Protein AF-A0A961S2B9-F1 (afdb_monomer)

Secondary structure (DSSP, 8-state):
---BBTTSPBPPTTHHHHHHHHHTTSS-HHHHHHHHHHTTB-HHHHHHHTTPPPPPP-----------

Foldseek 3Di:
DFFAFPVRHTDDPCLLVVLVCCLVVVDPLVVQQVVCVVSRHDLVRSCVSNVHDRPDPPPPPPPPDDDD

Nearest PDB structures (foldseek):
  2xf5-assembly1_A  TM=6.351E-01  e=1.753E+00  Bacillus phage SPP1
  2xf7-assembly1_B  TM=6.212E-01  e=3.773E+00  Bacillus phage SPP1
  8jnt-assembly1_A  TM=6.135E-01  e=5.730E+00  Phytophthora capsici
  5y0o-assembly1_B  TM=5.480E-01  e=7.062E+00  Bacillus subtilis

Sequence (68 aa):
MKFLKKNGNPMPKFFGELAGEAKSGKMDRREFLAMASAFGASAATAYSMIDMTLPTPAFAQEGKKGGV

pLDDT: mean 83.77, std 12.99, range [49.75, 94.75]

Solvent-accessible surface area (backbone atoms only — not comparable to full-atom values): 4243 Å² total; per-residue (Å²): 134,90,57,43,22,70,84,70,46,74,52,69,72,66,56,58,56,53,24,50,34,33,65,72,65,79,34,57,62,68,58,52,47,50,54,34,44,76,71,36,30,35,70,73,44,41,27,57,61,48,77,42,80,74,77,75,81,79,73,76,72,78,75,78,88,80,77,136

Radius of gyration: 15.97 Å; Cα contacts (8 Å, |Δi|>4): 59; chains: 1; bounding box: 40×18×51 Å

Mean predicted aligned error: 8.07 Å

Structure (mmCIF, N/CA/C/O backbone):
data_AF-A0A961S2B9-F1
#
_entry.id   AF-A0A961S2B9-F1
#
loop_
_atom_site.group_PDB
_atom_site.id
_atom_site.type_symbol
_atom_site.label_atom_id
_atom_site.label_alt_id
_atom_site.label_comp_id
_atom_site.label_asym_id
_atom_site.label_entity_id
_atom_site.label_seq_id
_atom_site.pdbx_PDB_ins_code
_atom_site.Cartn_x
_atom_site.Cartn_y
_atom_site.Cartn_z
_atom_site.occupancy
_atom_site.B_iso_or_equiv
_atom_site.auth_seq_id
_atom_site.auth_comp_id
_atom_site.auth_asym_id
_atom_site.auth_atom_id
_atom_site.pdbx_PDB_model_num
ATOM 1 N N . MET A 1 1 ? -3.995 7.022 -10.054 1.00 62.91 1 MET A N 1
ATOM 2 C CA . MET A 1 1 ? -2.539 6.818 -10.247 1.00 62.91 1 MET A CA 1
ATOM 3 C C . MET A 1 1 ? -2.279 5.380 -10.677 1.00 62.91 1 MET A C 1
ATOM 5 O O . MET A 1 1 ? -3.010 4.499 -10.239 1.00 62.91 1 MET A O 1
ATOM 9 N N . LYS A 1 2 ? -1.289 5.130 -11.544 1.00 76.62 2 LYS A N 1
ATOM 10 C CA . LYS A 1 2 ? -0.898 3.767 -11.941 1.00 76.62 2 LYS A CA 1
ATOM 11 C C . LYS A 1 2 ? 0.239 3.305 -11.035 1.00 76.62 2 LYS A C 1
ATOM 13 O O . LYS A 1 2 ? 1.364 3.767 -11.183 1.00 76.62 2 LYS A O 1
ATOM 18 N N . PHE A 1 3 ? -0.063 2.420 -10.093 1.00 86.19 3 PHE A N 1
ATOM 19 C CA . PHE A 1 3 ? 0.955 1.834 -9.231 1.00 86.19 3 PHE A CA 1
ATOM 20 C C . PHE A 1 3 ? 1.711 0.728 -9.963 1.00 86.19 3 PHE A C 1
ATOM 22 O O . PHE A 1 3 ? 1.120 -0.049 -10.719 1.00 86.19 3 PHE A O 1
ATOM 29 N N . LEU A 1 4 ? 3.018 0.660 -9.731 1.00 89.50 4 LEU A N 1
ATOM 30 C CA . LEU A 1 4 ? 3.901 -0.325 -10.339 1.00 89.50 4 LEU A CA 1
ATOM 31 C C . LEU A 1 4 ? 4.480 -1.252 -9.269 1.00 89.50 4 LEU A C 1
ATOM 33 O O . LEU A 1 4 ? 4.764 -0.847 -8.137 1.00 89.50 4 LEU A O 1
ATOM 37 N N . LYS A 1 5 ? 4.672 -2.505 -9.664 1.00 90.25 5 LYS A N 1
ATOM 38 C CA . LYS A 1 5 ? 5.468 -3.496 -8.946 1.00 90.25 5 LYS A CA 1
ATOM 39 C C . LYS A 1 5 ? 6.939 -3.085 -8.960 1.00 90.25 5 LYS A C 1
ATOM 41 O O . LYS A 1 5 ? 7.370 -2.283 -9.789 1.00 90.25 5 LYS A O 1
ATOM 46 N N . LYS A 1 6 ? 7.743 -3.718 -8.108 1.00 88.44 6 LYS A N 1
ATOM 47 C CA . LYS A 1 6 ? 9.203 -3.546 -8.061 1.00 88.44 6 LYS A CA 1
ATOM 48 C C . LYS A 1 6 ? 9.881 -3.799 -9.418 1.00 88.44 6 LYS A C 1
ATOM 50 O O . LYS A 1 6 ? 10.910 -3.206 -9.699 1.00 88.44 6 LYS A O 1
ATOM 55 N N . ASN A 1 7 ? 9.301 -4.650 -10.264 1.00 88.56 7 ASN A N 1
ATOM 56 C CA . ASN A 1 7 ? 9.812 -4.962 -11.603 1.00 88.56 7 ASN A CA 1
ATOM 57 C C . ASN A 1 7 ? 9.284 -4.036 -12.719 1.00 88.56 7 ASN A C 1
ATOM 59 O O . ASN A 1 7 ? 9.404 -4.379 -13.890 1.00 88.56 7 ASN A O 1
ATOM 63 N N . GLY A 1 8 ? 8.651 -2.906 -12.385 1.00 86.81 8 GLY A N 1
ATOM 64 C CA . GLY A 1 8 ? 8.149 -1.926 -13.359 1.00 86.81 8 GLY A CA 1
ATOM 65 C C . GLY A 1 8 ? 6.824 -2.299 -14.033 1.00 86.81 8 GLY A C 1
ATOM 66 O O . GLY A 1 8 ? 6.204 -1.463 -14.687 1.00 86.81 8 GLY A O 1
ATOM 67 N N . ASN A 1 9 ? 6.333 -3.523 -13.835 1.00 91.25 9 ASN A N 1
ATOM 68 C CA . ASN A 1 9 ? 5.029 -3.937 -14.342 1.00 91.25 9 ASN A CA 1
ATOM 69 C C . ASN A 1 9 ? 3.887 -3.299 -13.535 1.00 91.25 9 ASN A C 1
ATO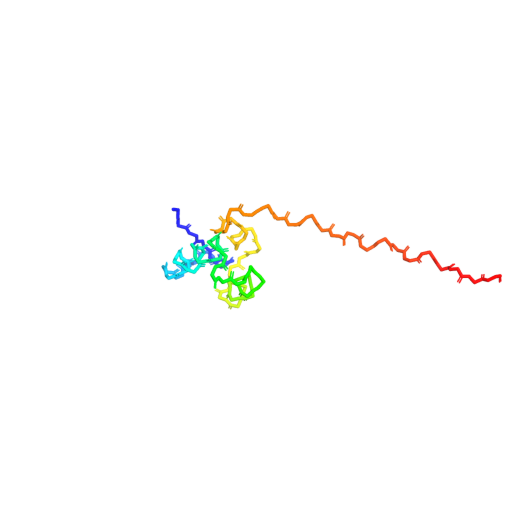M 71 O O . ASN A 1 9 ? 4.030 -3.081 -12.330 1.00 91.25 9 ASN A O 1
ATOM 75 N N . PRO A 1 10 ? 2.717 -3.057 -14.148 1.00 90.69 10 PRO A N 1
ATOM 76 C CA . PRO A 1 10 ? 1.564 -2.525 -13.432 1.00 90.69 10 PRO A CA 1
ATOM 77 C C . PRO A 1 10 ? 1.094 -3.449 -12.307 1.00 90.69 10 PRO A C 1
ATOM 79 O O . PRO A 1 10 ? 1.099 -4.678 -12.445 1.00 90.69 10 PRO A O 1
ATOM 82 N N . MET A 1 11 ? 0.651 -2.838 -11.210 1.00 91.75 11 MET A N 1
ATOM 83 C CA . MET A 1 11 ? -0.117 -3.523 -10.177 1.00 91.75 11 MET A CA 1
ATOM 84 C C . MET A 1 11 ? -1.516 -3.879 -10.702 1.00 91.75 11 MET A C 1
ATOM 86 O O . MET A 1 11 ? -2.088 -3.109 -11.482 1.00 91.75 11 MET A O 1
ATOM 90 N N . PRO A 1 12 ? -2.085 -5.026 -10.291 1.00 91.56 12 PRO A N 1
ATOM 91 C CA . PRO A 1 12 ? -3.455 -5.381 -10.643 1.00 91.56 12 PRO A CA 1
ATOM 92 C C . PRO A 1 12 ? -4.461 -4.317 -10.187 1.00 91.56 12 PRO A C 1
ATOM 94 O O . PRO A 1 12 ? -4.313 -3.731 -9.117 1.00 91.56 12 PRO A O 1
ATOM 97 N N . LYS A 1 13 ? -5.512 -4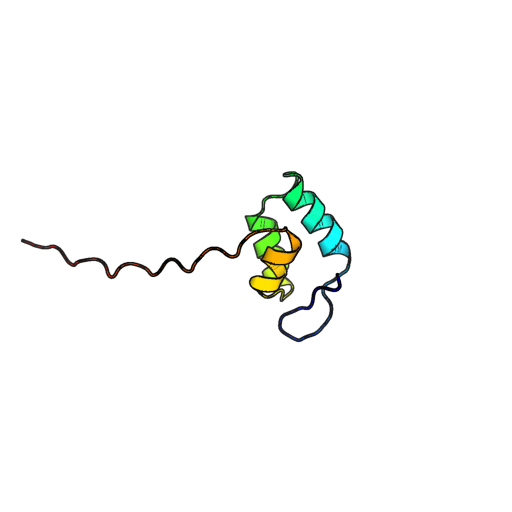.088 -10.984 1.00 90.38 13 LYS A N 1
ATOM 98 C CA . LYS A 1 13 ? -6.491 -3.013 -10.735 1.00 90.38 13 LYS A CA 1
ATOM 99 C C . LYS A 1 13 ? -7.260 -3.178 -9.417 1.00 90.38 13 LYS A C 1
ATOM 101 O O . LYS A 1 13 ? -7.532 -2.174 -8.768 1.00 90.38 13 LYS A O 1
ATOM 106 N N . PHE A 1 14 ? -7.538 -4.416 -8.998 1.00 90.38 14 PHE A N 1
ATOM 107 C CA . PHE A 1 14 ? -8.279 -4.711 -7.762 1.00 90.38 14 PHE A CA 1
ATOM 108 C C . PHE A 1 14 ? -7.559 -4.228 -6.490 1.00 90.38 14 PHE A C 1
ATOM 110 O O . PHE A 1 14 ? -8.200 -3.994 -5.472 1.00 90.38 14 PHE A O 1
ATOM 117 N N . PHE A 1 15 ? -6.238 -3.991 -6.540 1.00 92.06 15 PHE A N 1
ATOM 118 C CA . PHE A 1 15 ? -5.522 -3.384 -5.412 1.00 92.06 15 PHE A CA 1
ATOM 119 C C . PHE A 1 15 ? -5.993 -1.960 -5.102 1.00 92.06 15 PHE A C 1
ATOM 121 O O . PHE A 1 15 ? -5.791 -1.501 -3.984 1.00 92.06 15 PHE A O 1
ATOM 128 N N . GLY A 1 16 ? -6.627 -1.264 -6.052 1.00 91.12 16 GLY A N 1
ATOM 129 C CA . GLY A 1 16 ? -7.269 0.022 -5.779 1.00 91.12 16 GLY A CA 1
ATOM 130 C C . GLY A 1 16 ? -8.472 -0.111 -4.842 1.00 91.12 16 GLY A C 1
ATOM 131 O O . GLY A 1 16 ? -8.618 0.696 -3.929 1.00 91.12 16 GLY A O 1
ATOM 132 N N . GLU A 1 17 ? -9.287 -1.150 -5.030 1.00 92.38 17 GLU A N 1
ATOM 133 C CA . GLU A 1 17 ? -10.438 -1.448 -4.167 1.00 92.38 17 GLU A CA 1
ATOM 134 C C . GLU A 1 17 ? -9.967 -1.913 -2.787 1.00 92.38 17 GLU A C 1
ATOM 136 O O . GLU A 1 17 ? -10.367 -1.326 -1.784 1.00 92.38 17 GLU A O 1
ATOM 141 N N . LEU A 1 18 ? -9.013 -2.852 -2.735 1.00 93.19 18 LEU A N 1
ATOM 142 C CA . LEU A 1 18 ? -8.408 -3.311 -1.476 1.00 93.19 18 LEU A CA 1
ATOM 143 C C . LEU A 1 18 ? -7.741 -2.173 -0.694 1.00 93.19 18 LEU A C 1
ATOM 145 O O . LEU A 1 18 ? -7.831 -2.115 0.529 1.00 93.19 18 LEU A O 1
ATOM 149 N N . ALA A 1 19 ? -7.083 -1.238 -1.385 1.00 93.12 19 ALA A N 1
ATOM 150 C CA . ALA A 1 19 ? -6.519 -0.063 -0.734 1.00 93.12 19 ALA A CA 1
ATOM 151 C C . ALA A 1 19 ? -7.618 0.835 -0.145 1.00 93.12 19 ALA A C 1
ATOM 153 O O . ALA A 1 19 ? -7.441 1.385 0.941 1.00 93.12 19 ALA A O 1
ATOM 154 N N . GLY A 1 20 ? -8.760 0.963 -0.826 1.00 92.88 20 GLY A N 1
ATOM 155 C CA . GLY A 1 20 ? -9.944 1.642 -0.297 1.00 92.88 20 GLY A CA 1
ATOM 156 C C . GLY A 1 20 ? -10.507 0.951 0.947 1.00 92.88 20 GLY A C 1
ATOM 157 O O . GLY A 1 20 ? -10.801 1.617 1.939 1.00 92.88 20 GLY A O 1
ATOM 158 N N . GLU A 1 21 ? -10.583 -0.379 0.939 1.00 93.69 21 GLU A N 1
ATOM 159 C CA . GLU A 1 21 ? -11.012 -1.170 2.097 1.00 93.69 21 GLU A CA 1
ATOM 160 C C . GLU A 1 21 ? -10.071 -0.988 3.290 1.00 93.69 21 GLU A C 1
ATOM 162 O O . GLU A 1 21 ? -10.542 -0.695 4.393 1.00 93.69 21 GLU A O 1
ATOM 167 N N . ALA A 1 22 ? -8.757 -1.045 3.057 1.00 93.44 22 ALA A N 1
ATOM 168 C CA . ALA A 1 22 ? -7.738 -0.822 4.080 1.00 93.44 22 ALA A CA 1
ATOM 169 C C . ALA A 1 22 ? -7.781 0.604 4.658 1.00 93.44 22 ALA A C 1
ATOM 171 O O . ALA A 1 22 ? -7.625 0.787 5.865 1.00 93.44 22 ALA A O 1
ATOM 172 N N . LYS A 1 23 ? -8.048 1.620 3.824 1.00 90.69 23 LYS A N 1
ATOM 173 C CA . LYS A 1 23 ? -8.266 3.009 4.274 1.00 90.69 23 LYS A CA 1
ATOM 174 C C . LYS A 1 23 ? -9.546 3.158 5.095 1.00 90.69 23 LYS A C 1
ATOM 176 O O . LYS A 1 23 ? -9.560 3.888 6.079 1.00 90.69 23 LYS A O 1
ATOM 181 N N . SER A 1 24 ? -10.614 2.465 4.701 1.00 92.88 24 SER A N 1
ATOM 182 C CA . SER A 1 24 ? -11.909 2.498 5.396 1.00 92.88 24 SER A CA 1
ATOM 183 C C . SER A 1 24 ? -11.949 1.661 6.683 1.00 92.88 24 SER A C 1
ATOM 185 O O . SER A 1 24 ? -12.967 1.658 7.370 1.00 92.88 24 SER A O 1
ATOM 187 N N . GLY A 1 25 ? -10.867 0.940 7.001 1.00 90.25 25 GLY A N 1
ATOM 188 C CA . GLY A 1 25 ? -10.779 0.062 8.170 1.00 90.25 25 GLY A CA 1
ATOM 189 C C . GLY A 1 25 ? -11.527 -1.267 8.030 1.00 90.25 25 GLY A C 1
ATOM 190 O O . GLY A 1 25 ? -11.661 -1.985 9.013 1.00 90.25 25 GLY A O 1
ATOM 191 N N . LYS A 1 26 ? -12.011 -1.608 6.829 1.00 92.81 26 LYS A N 1
ATOM 192 C CA . LYS A 1 26 ? -12.649 -2.906 6.537 1.00 92.81 26 LYS A CA 1
ATOM 193 C C . LYS A 1 26 ? -11.638 -4.036 6.348 1.00 92.81 26 LYS A C 1
ATOM 195 O O . LYS A 1 26 ? -11.992 -5.197 6.500 1.00 92.81 26 LYS A O 1
ATOM 200 N N . MET A 1 27 ? -10.404 -3.679 6.004 1.00 91.88 27 MET A N 1
ATOM 201 C CA . MET A 1 27 ? -9.277 -4.588 5.848 1.00 91.88 27 MET A CA 1
ATOM 202 C C . MET A 1 27 ? -8.142 -4.132 6.758 1.00 91.88 27 MET A C 1
ATOM 204 O O . MET A 1 27 ? -7.866 -2.931 6.864 1.00 91.88 27 MET A O 1
ATOM 208 N N . ASP A 1 28 ? -7.444 -5.081 7.376 1.00 92.62 28 ASP A N 1
ATOM 209 C CA . ASP A 1 28 ? -6.300 -4.746 8.204 1.00 92.62 28 ASP A CA 1
ATOM 210 C C . ASP A 1 28 ? -5.119 -4.263 7.357 1.00 92.62 28 ASP A C 1
ATOM 212 O O . ASP A 1 28 ? -4.729 -4.844 6.341 1.00 92.62 28 ASP A O 1
ATOM 216 N N . ARG A 1 29 ? -4.471 -3.192 7.818 1.00 91.31 29 ARG A N 1
ATOM 217 C CA . ARG A 1 29 ? -3.354 -2.563 7.092 1.00 91.31 29 ARG A CA 1
ATOM 218 C C . ARG A 1 29 ? -2.196 -3.527 6.868 1.00 91.31 29 ARG A C 1
ATOM 220 O O . ARG A 1 29 ? -1.562 -3.510 5.819 1.00 91.31 29 ARG A O 1
ATOM 227 N N . ARG A 1 30 ? -1.912 -4.368 7.863 1.00 91.50 30 ARG A N 1
ATOM 228 C CA . ARG A 1 30 ? -0.841 -5.371 7.789 1.00 91.50 30 ARG A CA 1
ATOM 229 C C . ARG A 1 30 ? -1.151 -6.443 6.753 1.00 91.50 30 ARG A C 1
ATOM 231 O O . ARG A 1 30 ? -0.245 -6.845 6.030 1.00 91.50 30 ARG A O 1
ATOM 238 N N . GLU A 1 31 ? -2.410 -6.854 6.652 1.00 93.06 31 GLU A N 1
ATOM 239 C CA . GLU A 1 31 ? -2.861 -7.824 5.655 1.00 93.06 31 GLU A CA 1
ATOM 240 C C . GLU A 1 31 ? -2.729 -7.247 4.248 1.00 93.06 31 GLU A C 1
ATOM 242 O O . GLU A 1 31 ? -2.148 -7.887 3.370 1.00 93.06 31 GLU A O 1
ATOM 247 N N . PHE A 1 32 ? -3.153 -5.995 4.054 1.00 94.75 32 PHE A N 1
ATOM 248 C CA . PHE A 1 32 ? -2.980 -5.300 2.782 1.00 94.75 32 PHE A CA 1
ATOM 249 C C . PHE A 1 32 ? -1.505 -5.218 2.383 1.00 94.75 32 PHE A C 1
ATOM 251 O O . PHE A 1 32 ? -1.140 -5.557 1.257 1.00 94.75 32 PHE A O 1
ATOM 258 N N . LEU A 1 33 ? -0.637 -4.800 3.309 1.00 92.75 33 LEU A N 1
ATOM 259 C CA . LEU A 1 33 ? 0.798 -4.680 3.054 1.00 92.75 33 LEU A CA 1
ATOM 260 C C . LEU A 1 33 ? 1.441 -6.039 2.748 1.00 92.75 33 LEU A C 1
ATOM 262 O O . LEU A 1 33 ? 2.298 -6.115 1.865 1.00 92.75 33 LEU A O 1
ATOM 266 N N . ALA A 1 34 ? 1.024 -7.109 3.430 1.00 94.00 34 ALA A N 1
ATOM 267 C CA . ALA A 1 34 ? 1.502 -8.462 3.167 1.00 94.00 34 ALA A CA 1
ATOM 268 C C . ALA A 1 34 ? 1.079 -8.940 1.770 1.00 94.00 34 ALA A C 1
ATOM 270 O O . ALA A 1 34 ? 1.923 -9.395 0.995 1.00 94.00 34 ALA A O 1
ATOM 271 N N . MET A 1 35 ? -0.193 -8.755 1.406 1.00 93.88 35 MET A N 1
ATOM 272 C CA . MET A 1 35 ? -0.703 -9.085 0.072 1.00 93.88 35 MET A CA 1
ATOM 273 C C . MET A 1 35 ? -0.018 -8.265 -1.023 1.00 93.88 35 MET A C 1
ATOM 275 O O . MET A 1 35 ? 0.432 -8.820 -2.025 1.00 93.88 35 MET A O 1
ATOM 279 N N . ALA A 1 36 ? 0.116 -6.953 -0.834 1.00 93.12 36 ALA A N 1
ATOM 280 C CA . ALA A 1 36 ? 0.805 -6.079 -1.776 1.00 93.12 36 ALA A CA 1
ATOM 281 C C . ALA A 1 36 ? 2.261 -6.526 -1.974 1.00 93.12 36 ALA A C 1
ATOM 283 O O . ALA A 1 36 ? 2.730 -6.617 -3.111 1.00 93.12 36 ALA A O 1
ATOM 284 N N . SER A 1 37 ? 2.953 -6.879 -0.887 1.00 91.19 37 SER A N 1
ATOM 285 C CA . SER A 1 37 ? 4.331 -7.380 -0.930 1.00 91.19 37 SER A CA 1
ATOM 286 C C . SER A 1 37 ? 4.437 -8.716 -1.669 1.00 91.19 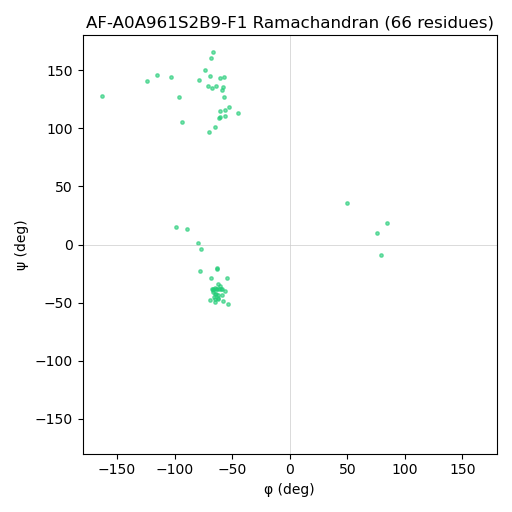37 SER A C 1
ATOM 288 O O . SER A 1 37 ? 5.318 -8.870 -2.515 1.00 91.19 37 SER A O 1
ATOM 290 N N . ALA A 1 38 ? 3.510 -9.650 -1.427 1.00 93.38 38 ALA A N 1
ATOM 291 C CA . ALA A 1 38 ? 3.449 -10.931 -2.134 1.00 93.38 38 ALA A CA 1
ATOM 292 C C . ALA A 1 38 ? 3.239 -10.752 -3.649 1.00 93.38 38 ALA A C 1
ATOM 294 O O . ALA A 1 38 ? 3.826 -11.471 -4.455 1.00 93.38 38 ALA A O 1
ATOM 295 N N . PHE A 1 39 ? 2.465 -9.739 -4.049 1.00 91.62 39 PHE A N 1
ATOM 296 C CA . PHE A 1 39 ? 2.265 -9.368 -5.454 1.00 91.62 39 PHE A CA 1
ATOM 297 C C . PHE A 1 39 ? 3.416 -8.543 -6.053 1.00 91.62 39 PHE A C 1
ATOM 299 O O . PHE A 1 39 ? 3.373 -8.173 -7.231 1.00 91.62 39 PHE A O 1
ATOM 306 N N . GLY A 1 40 ? 4.468 -8.275 -5.278 1.00 91.81 40 GLY A N 1
ATOM 307 C CA . GLY A 1 40 ? 5.664 -7.577 -5.732 1.00 91.81 40 GLY A CA 1
ATOM 308 C C . GLY A 1 40 ? 5.558 -6.056 -5.686 1.00 91.81 40 GLY A C 1
ATOM 309 O O . GLY A 1 40 ? 6.343 -5.382 -6.36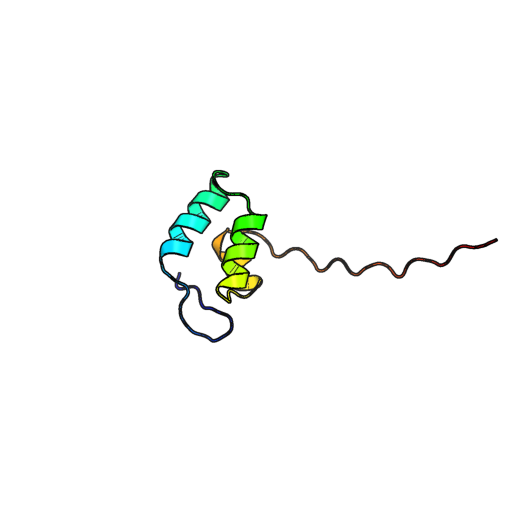0 1.00 91.81 40 GLY A O 1
ATOM 310 N N . ALA A 1 41 ? 4.621 -5.488 -4.924 1.00 92.12 41 ALA A N 1
ATOM 311 C CA . ALA A 1 41 ? 4.651 -4.066 -4.607 1.00 92.12 41 ALA A CA 1
ATOM 312 C C . ALA A 1 41 ? 5.901 -3.753 -3.773 1.00 92.12 41 ALA A C 1
ATOM 314 O O . ALA A 1 41 ? 6.258 -4.481 -2.848 1.00 92.12 41 ALA A O 1
ATOM 315 N N . SER A 1 42 ? 6.581 -2.654 -4.103 1.00 90.19 42 SER A N 1
ATOM 316 C CA . SER A 1 42 ? 7.605 -2.119 -3.207 1.00 90.19 42 SER A CA 1
ATOM 317 C C . SER A 1 42 ? 6.943 -1.562 -1.944 1.00 90.19 42 SER A C 1
ATOM 319 O O . SER A 1 42 ? 5.759 -1.218 -1.978 1.00 90.19 42 SER A O 1
ATOM 321 N N . ALA A 1 43 ? 7.704 -1.399 -0.857 1.00 88.06 43 ALA A N 1
ATOM 322 C CA . ALA A 1 43 ? 7.194 -0.729 0.336 1.00 88.06 43 ALA A CA 1
ATOM 323 C C . ALA A 1 43 ? 6.618 0.653 -0.026 1.00 88.06 43 ALA A C 1
ATOM 325 O O . ALA A 1 43 ? 5.451 0.917 0.235 1.00 88.06 43 ALA A O 1
ATOM 326 N N . ALA A 1 44 ? 7.368 1.495 -0.742 1.00 89.06 44 ALA A N 1
ATOM 327 C CA . ALA A 1 44 ? 6.884 2.813 -1.158 1.00 89.06 44 ALA A CA 1
ATOM 328 C C . ALA A 1 44 ? 5.570 2.746 -1.958 1.00 89.06 44 ALA A C 1
ATOM 330 O O . ALA A 1 44 ? 4.660 3.545 -1.732 1.00 89.06 44 ALA A O 1
ATOM 331 N N . THR A 1 45 ? 5.432 1.757 -2.845 1.00 90.88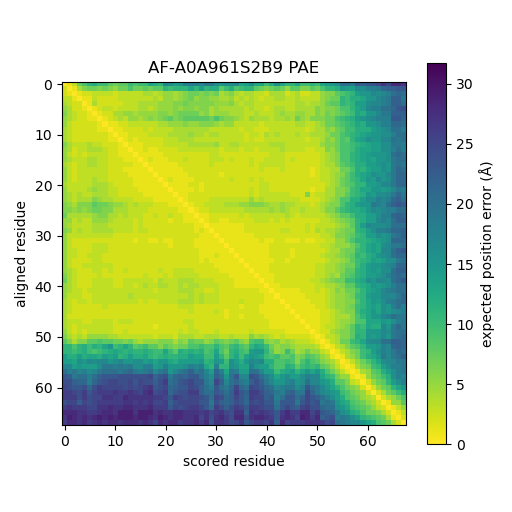 45 THR A N 1
ATOM 332 C CA . THR A 1 45 ? 4.192 1.534 -3.596 1.00 90.88 45 THR A CA 1
ATOM 333 C C . THR A 1 45 ? 3.039 1.143 -2.666 1.00 90.88 45 THR A C 1
ATOM 335 O O . THR A 1 45 ? 1.967 1.730 -2.747 1.00 90.88 45 THR A O 1
ATOM 338 N N . ALA A 1 46 ? 3.235 0.168 -1.779 1.00 91.75 46 ALA A N 1
ATOM 339 C CA . ALA A 1 46 ? 2.171 -0.327 -0.912 1.00 91.75 46 ALA A CA 1
ATOM 340 C C . ALA A 1 46 ? 1.694 0.754 0.073 1.00 91.75 46 ALA A C 1
ATOM 342 O O . ALA A 1 46 ? 0.495 0.956 0.223 1.00 91.75 46 ALA A O 1
ATOM 343 N N . TYR A 1 47 ? 2.618 1.507 0.676 1.00 90.69 47 TYR A N 1
ATOM 344 C CA . TYR A 1 47 ? 2.282 2.600 1.593 1.00 90.69 47 TYR A CA 1
ATOM 345 C C . TYR A 1 47 ? 1.590 3.773 0.879 1.00 90.69 47 TYR A C 1
ATOM 347 O O . TYR A 1 47 ? 0.611 4.305 1.399 1.00 90.69 47 TYR A O 1
ATOM 355 N N . SER A 1 48 ? 2.009 4.118 -0.345 1.00 90.00 48 SER A N 1
ATOM 356 C CA . SER A 1 48 ? 1.324 5.153 -1.140 1.00 90.00 48 SER A CA 1
ATOM 357 C C . SER A 1 48 ? -0.074 4.741 -1.609 1.00 90.00 48 SER A C 1
ATOM 359 O O . SER A 1 48 ? -0.934 5.603 -1.743 1.00 90.00 48 SER A O 1
ATOM 361 N N . MET A 1 49 ? -0.350 3.446 -1.809 1.00 90.88 49 MET A N 1
ATOM 362 C CA . MET A 1 49 ? -1.707 2.977 -2.125 1.00 90.88 49 MET A CA 1
ATOM 363 C C . MET A 1 49 ? -2.703 3.283 -1.004 1.00 90.88 49 MET A C 1
ATOM 365 O O . MET A 1 49 ? -3.843 3.648 -1.291 1.00 90.88 49 MET A O 1
ATOM 369 N N . ILE A 1 50 ? -2.274 3.160 0.255 1.00 92.12 50 ILE A N 1
ATOM 370 C CA . ILE A 1 50 ? -3.115 3.357 1.446 1.00 92.12 50 ILE A CA 1
ATOM 371 C C . ILE A 1 50 ? -2.962 4.744 2.089 1.00 92.12 50 ILE A C 1
ATOM 373 O O . ILE A 1 50 ? -3.423 4.937 3.208 1.00 92.12 50 ILE A O 1
ATOM 377 N N . ASP A 1 51 ? -2.366 5.714 1.384 1.00 88.50 51 ASP A N 1
ATOM 378 C CA . ASP A 1 51 ? -2.075 7.076 1.877 1.00 88.50 51 ASP A CA 1
ATOM 379 C C . ASP A 1 51 ? -1.357 7.085 3.237 1.00 88.50 51 ASP A C 1
ATOM 381 O O . ASP A 1 51 ? -1.588 7.945 4.088 1.00 88.50 51 ASP A O 1
ATOM 385 N N . MET A 1 52 ? -0.480 6.104 3.458 1.00 79.94 52 MET A N 1
ATOM 386 C CA . MET A 1 52 ? 0.286 5.992 4.691 1.00 79.94 52 MET A CA 1
ATOM 387 C C . MET A 1 52 ? 1.718 6.448 4.507 1.00 79.94 52 MET A C 1
ATOM 389 O O . MET A 1 52 ? 2.361 6.201 3.486 1.00 79.94 52 MET A O 1
ATOM 393 N N . THR A 1 53 ? 2.241 7.082 5.550 1.00 77.94 53 THR A N 1
ATOM 3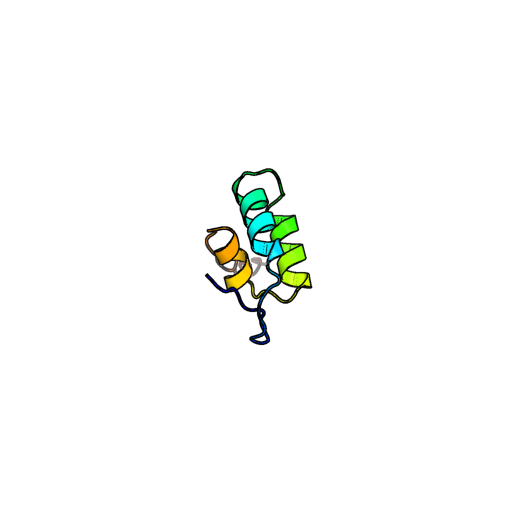94 C CA . THR A 1 53 ? 3.663 7.369 5.648 1.00 77.94 53 THR A CA 1
ATOM 395 C C . THR A 1 53 ? 4.424 6.058 5.816 1.00 77.94 53 THR A C 1
ATOM 397 O O . THR A 1 53 ? 4.028 5.175 6.580 1.00 77.94 53 THR A O 1
ATOM 400 N N . LEU A 1 54 ? 5.518 5.912 5.065 1.00 71.62 54 LEU A N 1
ATOM 401 C CA . LEU A 1 54 ? 6.454 4.814 5.278 1.00 71.62 54 LEU A CA 1
ATOM 402 C C . LEU A 1 54 ? 6.950 4.888 6.728 1.00 71.62 54 LEU A C 1
ATOM 404 O O . LEU A 1 54 ? 7.430 5.952 7.132 1.00 71.62 54 LEU A O 1
ATOM 408 N N . PRO A 1 55 ? 6.853 3.802 7.514 1.00 66.44 55 PRO A N 1
ATOM 409 C CA . PRO A 1 55 ? 7.446 3.779 8.835 1.00 66.44 55 PRO A CA 1
ATOM 410 C C . PRO A 1 55 ? 8.941 4.031 8.686 1.00 66.44 55 PRO A C 1
ATOM 412 O O . PRO A 1 55 ? 9.607 3.449 7.822 1.00 66.44 55 PRO A O 1
ATOM 415 N N . THR A 1 56 ? 9.461 4.929 9.515 1.00 66.31 56 THR A N 1
ATOM 416 C CA . THR A 1 56 ? 10.899 5.129 9.619 1.00 66.31 56 THR A CA 1
ATOM 417 C C . THR A 1 56 ? 11.537 3.797 10.011 1.00 66.31 56 THR A C 1
ATOM 419 O O . THR A 1 56 ? 10.997 3.096 10.875 1.00 66.31 56 THR A O 1
ATOM 422 N N . PRO A 1 57 ? 12.655 3.399 9.379 1.00 61.88 57 PRO A N 1
ATOM 423 C CA . PRO A 1 57 ? 13.387 2.224 9.813 1.00 61.88 57 PRO A CA 1
ATOM 424 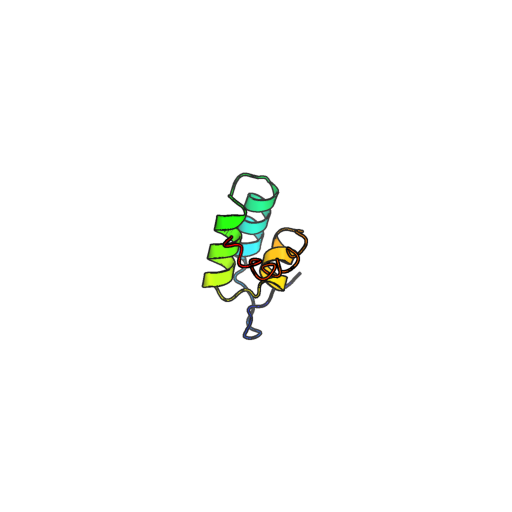C C . PRO A 1 57 ? 13.688 2.363 11.304 1.00 61.88 57 PRO A C 1
ATOM 426 O O . PRO A 1 57 ? 14.362 3.307 11.720 1.00 61.88 57 PRO A O 1
ATOM 429 N N . ALA A 1 58 ? 13.164 1.447 12.116 1.00 54.97 58 ALA A N 1
ATOM 430 C CA . ALA A 1 58 ? 13.603 1.323 13.491 1.00 54.97 58 ALA A CA 1
ATOM 431 C C . ALA A 1 58 ? 15.028 0.770 13.437 1.00 54.97 58 ALA A C 1
ATOM 433 O O . ALA A 1 58 ? 15.229 -0.432 13.264 1.00 54.97 58 ALA A O 1
ATOM 434 N N . PHE A 1 59 ? 16.026 1.652 13.511 1.00 53.44 59 PHE A N 1
ATOM 435 C CA . PHE A 1 59 ? 17.386 1.225 13.799 1.00 53.44 59 PHE A CA 1
ATOM 436 C C . PHE A 1 59 ? 17.339 0.568 15.175 1.00 53.44 59 PHE A C 1
ATOM 438 O O . PHE A 1 59 ? 17.073 1.238 16.172 1.00 53.44 59 PHE A O 1
ATOM 445 N N . ALA A 1 60 ? 17.507 -0.755 15.221 1.00 54.97 60 ALA A N 1
ATOM 446 C CA . ALA A 1 60 ? 17.662 -1.459 16.480 1.00 54.97 60 ALA A CA 1
ATOM 447 C C . ALA A 1 60 ? 18.849 -0.815 17.198 1.00 54.97 60 ALA A C 1
ATOM 449 O O . ALA A 1 60 ? 19.981 -0.886 16.723 1.00 54.97 60 ALA A O 1
ATOM 450 N N . GLN A 1 61 ? 18.573 -0.111 18.293 1.00 55.72 61 GLN A N 1
ATOM 451 C CA . GLN A 1 61 ? 19.610 0.454 19.135 1.00 55.72 61 GLN A CA 1
ATOM 452 C C . GLN A 1 61 ? 20.425 -0.737 19.642 1.00 55.72 61 GLN A C 1
ATOM 454 O O . GLN A 1 61 ? 19.859 -1.613 20.298 1.00 55.72 61 GLN A O 1
ATOM 459 N N . GLU A 1 62 ? 21.702 -0.820 19.251 1.00 62.16 62 GLU A N 1
ATOM 460 C CA . GLU A 1 62 ? 22.621 -1.880 19.673 1.00 62.16 62 GLU A CA 1
ATOM 461 C C . GLU A 1 62 ? 22.446 -2.084 21.180 1.00 62.16 62 GLU A C 1
ATOM 463 O O . GLU A 1 62 ? 22.665 -1.162 21.973 1.00 62.16 62 GLU A O 1
ATOM 468 N N . GLY A 1 63 ? 21.92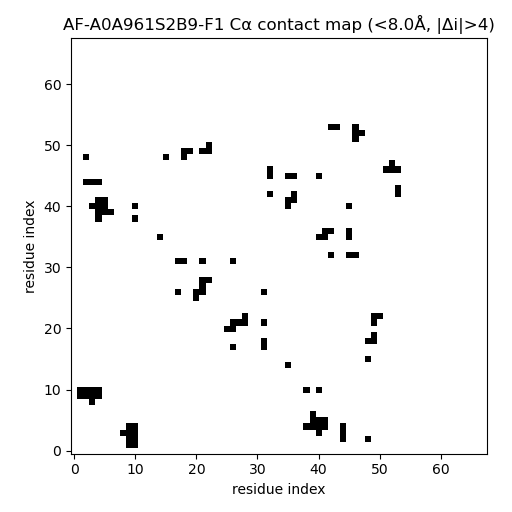4 -3.252 21.567 1.00 61.91 63 GLY A N 1
ATOM 469 C CA . GLY A 1 63 ? 21.590 -3.531 22.955 1.00 61.91 63 GLY A CA 1
ATOM 470 C C . GLY A 1 63 ? 22.837 -3.327 23.803 1.00 61.91 63 GLY A C 1
ATOM 471 O O . GLY A 1 63 ? 23.832 -4.027 23.621 1.00 61.91 63 GLY A O 1
ATOM 472 N N . LYS A 1 64 ? 22.811 -2.347 24.711 1.00 68.88 64 LYS A N 1
ATOM 473 C CA . LYS A 1 64 ? 23.923 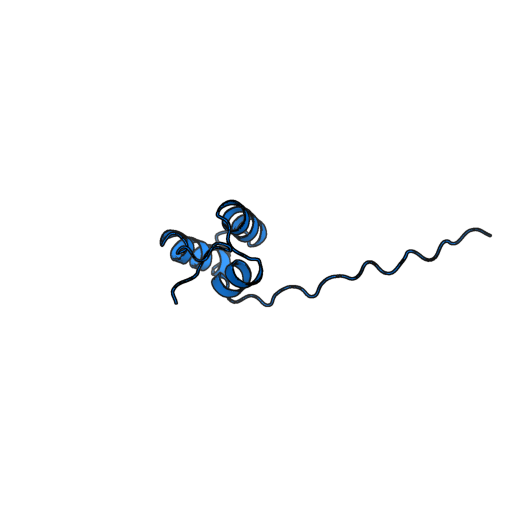-2.110 25.632 1.00 68.88 64 LYS A CA 1
ATOM 474 C C . LYS A 1 64 ? 24.075 -3.376 26.478 1.00 68.88 64 LYS A C 1
ATOM 476 O O . LYS A 1 64 ? 23.203 -3.676 27.291 1.00 68.88 64 LYS A O 1
ATOM 481 N N . LYS A 1 65 ? 25.141 -4.151 26.253 1.00 66.25 65 LYS A N 1
ATOM 482 C CA . LYS A 1 65 ? 25.426 -5.365 27.027 1.00 66.25 65 LYS A CA 1
ATOM 483 C C . LYS A 1 65 ? 25.707 -4.950 28.474 1.00 66.25 65 LYS A C 1
ATOM 485 O O . LYS A 1 65 ? 26.781 -4.441 28.772 1.00 66.25 65 LYS A O 1
ATOM 490 N N . GLY A 1 66 ? 24.716 -5.113 29.345 1.00 65.94 66 GLY A N 1
ATOM 491 C CA . GLY A 1 66 ? 24.849 -4.941 30.787 1.00 65.94 66 GLY A CA 1
ATOM 492 C C . GLY A 1 66 ? 25.099 -6.287 31.461 1.00 65.94 66 GLY A C 1
ATOM 493 O O . GLY A 1 66 ? 24.339 -7.230 31.256 1.00 65.94 66 GLY A O 1
ATOM 494 N N . GLY A 1 67 ? 26.159 -6.360 32.256 1.00 63.06 67 GLY A N 1
ATOM 495 C CA . GLY A 1 67 ? 26.472 -7.437 33.192 1.00 63.06 67 GLY A CA 1
ATOM 496 C C . GLY A 1 67 ? 27.514 -6.896 34.170 1.00 63.06 67 GLY A C 1
ATOM 497 O O . GLY A 1 67 ? 28.466 -6.274 33.707 1.00 63.06 67 GLY A O 1
ATOM 498 N N . VAL A 1 68 ? 27.230 -7.037 35.468 1.00 49.75 68 VAL A N 1
ATOM 499 C CA . VAL A 1 68 ? 27.875 -6.399 36.639 1.00 49.75 68 VAL A CA 1
ATOM 500 C C . VAL A 1 68 ? 29.401 -6.446 36.619 1.00 49.75 68 VAL A C 1
ATOM 502 O O . VAL A 1 68 ? 29.940 -7.524 36.289 1.00 49.75 68 VAL A O 1
#